Protein AF-A0A022RJ49-F1 (afdb_monomer)

Sequence (69 aa):
MTWLKCPLTEATYLQIKPEDWHSIVVNLYVYGYNYLSSKCAYDVAPGGLLATVYHLTRIEYGVDQPAKR

Foldseek 3Di:
DEWEQDPPDPDRIDDDDPVCVVVVVVVCVVVQLVDFPDKDWDDPDVVHDIYIYTYTDHDDPPPPDDPDD

Solvent-accessible surface area (backbone atoms only — not comparable to full-atom values): 4266 Å² total; per-residue (Å²): 90,36,36,35,39,39,89,88,46,99,55,64,61,45,81,46,57,80,88,51,43,66,64,49,54,54,50,39,39,75,75,40,41,74,35,81,74,45,76,50,74,45,70,75,42,95,96,54,59,58,31,37,40,39,35,56,39,67,76,60,95,85,63,86,70,78,83,81,128

Radius of gyration: 13.51 Å; Cα contacts (8 Å, |Δi|>4): 97; chains: 1; bounding box: 34×21×35 Å

Nearest PDB structures (foldseek):
  5wtn-assembly1_C  TM=4.299E-01  e=2.946E+00  Geobacillus stearothermophilus 10
  7xw6-assembly1_A  TM=3.955E-01  e=8.914E+00  Homo sapiens
  3mc8-assembly1_A  TM=2.930E-01  e=7.243E+00  Nostoc sp. PCC 7120 = FACHB-418
  8iw9-assembly1_A  TM=2.511E-01  e=6.759E+00  Homo sapiens

Secondary structure (DSSP, 8-state):
-EEEE-TTSSSS-EEE-GGGHHHHHHHHHHTT--EEEEEEEEESSTTS-EEEEEEEE---TT---S---

InterPro domains:
  IPR037232 NADH:ubiquinone oxidoreductase, 30kDa subunit superfamily [SSF143243] (10-63)

pLDDT: mean 76.14, std 12.43, range [43.5, 89.25]

Organism: Erythranthe guttata (NCBI:txid4155)

Structure (mmCIF, N/CA/C/O backbone):
data_AF-A0A022RJ49-F1
#
_entry.id   AF-A0A022RJ49-F1
#
loop_
_atom_site.group_PDB
_atom_site.id
_atom_site.type_symbol
_atom_site.label_atom_id
_atom_site.label_alt_id
_atom_site.label_comp_id
_atom_site.label_asym_id
_atom_site.label_entity_id
_atom_site.label_seq_id
_atom_site.pdbx_PDB_ins_code
_atom_site.Cartn_x
_atom_site.Cartn_y
_atom_site.Cartn_z
_atom_site.occupancy
_atom_site.B_iso_or_equiv
_atom_site.auth_seq_id
_atom_site.auth_comp_id
_atom_site.auth_asym_id
_atom_site.auth_atom_id
_atom_site.pdbx_PDB_model_num
ATOM 1 N N . MET A 1 1 ? 6.996 -0.407 -9.015 1.00 68.56 1 MET A N 1
ATOM 2 C CA . MET A 1 1 ? 6.762 -1.485 -8.021 1.00 68.56 1 MET A CA 1
ATOM 3 C C . MET A 1 1 ? 6.060 -0.864 -6.823 1.00 68.56 1 MET A C 1
ATOM 5 O O . MET A 1 1 ? 6.526 0.177 -6.377 1.00 68.56 1 MET A O 1
ATOM 9 N N . THR A 1 2 ? 4.968 -1.428 -6.311 1.00 78.44 2 THR A N 1
ATOM 10 C CA . THR A 1 2 ? 4.295 -0.865 -5.127 1.00 78.44 2 THR A CA 1
ATOM 11 C C . THR A 1 2 ? 4.322 -1.870 -3.992 1.00 78.44 2 THR A C 1
ATOM 13 O O . THR A 1 2 ? 4.010 -3.038 -4.197 1.00 78.44 2 THR A O 1
ATOM 16 N N . TRP A 1 3 ? 4.690 -1.415 -2.802 1.00 78.19 3 TRP A N 1
ATOM 17 C CA . TRP A 1 3 ? 4.673 -2.213 -1.588 1.00 78.19 3 TRP A CA 1
ATOM 18 C C . TRP A 1 3 ? 3.733 -1.572 -0.578 1.00 78.19 3 TRP A C 1
ATOM 20 O O . TRP A 1 3 ? 3.671 -0.351 -0.434 1.00 78.19 3 TRP A O 1
ATOM 30 N N . LEU A 1 4 ? 3.004 -2.400 0.146 1.00 78.31 4 LEU A N 1
ATOM 31 C CA . LEU A 1 4 ? 2.141 -1.981 1.228 1.00 78.31 4 LEU A CA 1
ATOM 32 C C . LEU A 1 4 ? 2.647 -2.608 2.515 1.00 78.31 4 LEU A C 1
ATOM 34 O O . LEU A 1 4 ? 2.693 -3.828 2.637 1.00 78.31 4 LEU A O 1
ATOM 38 N N . LYS A 1 5 ? 2.990 -1.780 3.496 1.00 71.25 5 LYS A N 1
ATOM 39 C CA . LYS A 1 5 ? 3.268 -2.261 4.844 1.00 71.25 5 LYS A CA 1
ATOM 40 C C . LYS A 1 5 ? 1.931 -2.487 5.549 1.00 71.25 5 LYS A C 1
ATOM 42 O O . LYS A 1 5 ? 1.268 -1.517 5.918 1.00 71.25 5 LYS A O 1
ATOM 47 N N . CYS A 1 6 ? 1.518 -3.747 5.666 1.00 64.25 6 CYS A N 1
ATOM 48 C CA . CYS A 1 6 ? 0.231 -4.139 6.233 1.00 64.25 6 CYS A CA 1
ATOM 49 C C . CYS A 1 6 ? 0.450 -4.959 7.517 1.00 64.25 6 CYS A C 1
ATOM 51 O O . CYS A 1 6 ? 1.131 -5.978 7.456 1.00 64.25 6 CYS A O 1
ATOM 53 N N . PRO A 1 7 ? -0.131 -4.569 8.665 1.00 59.72 7 PRO A N 1
ATOM 54 C CA . PRO A 1 7 ? -0.053 -5.357 9.897 1.00 59.72 7 PRO A CA 1
ATOM 55 C C . PRO A 1 7 ? -0.910 -6.637 9.901 1.00 59.72 7 PRO A C 1
ATOM 57 O O . PRO A 1 7 ? -0.906 -7.351 10.897 1.00 59.72 7 PRO A O 1
ATOM 60 N N . LEU A 1 8 ? -1.682 -6.920 8.842 1.00 55.31 8 LEU A N 1
ATOM 61 C CA . LEU A 1 8 ? -2.619 -8.057 8.801 1.00 55.31 8 LEU A CA 1
ATOM 62 C C . LEU A 1 8 ? -1.967 -9.422 8.545 1.00 55.31 8 LEU A C 1
ATOM 64 O O . LEU A 1 8 ? -2.631 -10.442 8.703 1.00 55.31 8 LEU A O 1
ATOM 68 N N . THR A 1 9 ? -0.707 -9.459 8.119 1.00 53.06 9 THR A N 1
ATOM 69 C CA . THR A 1 9 ? 0.009 -10.690 7.758 1.00 53.06 9 THR A CA 1
ATOM 70 C C . THR A 1 9 ? 1.323 -10.786 8.526 1.00 53.06 9 THR A C 1
ATOM 72 O O . THR A 1 9 ? 1.944 -9.764 8.797 1.00 53.06 9 THR A O 1
ATOM 75 N N . GLU A 1 10 ? 1.798 -12.004 8.823 1.00 51.44 10 GLU A N 1
ATOM 76 C CA . GLU A 1 10 ? 3.140 -12.227 9.409 1.00 51.44 10 GLU A CA 1
ATOM 77 C C . GLU A 1 10 ? 4.267 -11.633 8.535 1.00 51.44 10 GLU A C 1
ATOM 79 O O . GLU A 1 10 ? 5.349 -11.312 9.023 1.00 51.44 10 GLU A O 1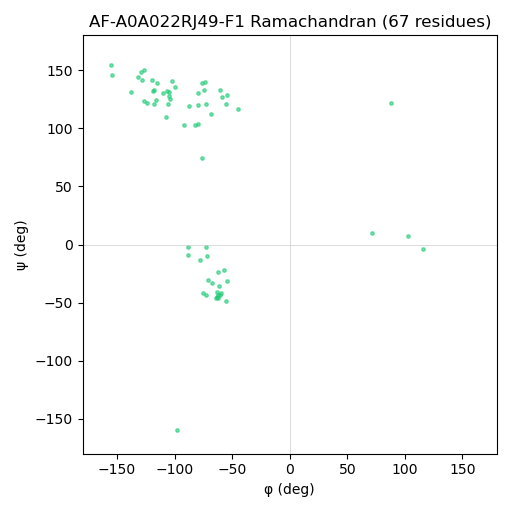
ATOM 84 N N . ALA A 1 11 ? 3.997 -11.426 7.240 1.00 52.62 11 ALA A N 1
ATOM 85 C CA . ALA A 1 11 ? 4.827 -10.631 6.348 1.00 52.62 11 ALA A CA 1
ATOM 86 C C . ALA A 1 11 ? 4.572 -9.127 6.543 1.00 52.62 11 ALA A C 1
ATOM 88 O O . ALA A 1 11 ? 3.480 -8.626 6.276 1.00 52.62 11 ALA A O 1
ATOM 89 N N . THR A 1 12 ? 5.620 -8.391 6.919 1.00 69.06 12 THR A N 1
ATOM 90 C CA . THR A 1 12 ? 5.584 -6.938 7.149 1.00 69.06 12 THR A CA 1
ATOM 91 C C . THR A 1 12 ? 5.233 -6.127 5.889 1.00 69.06 12 THR A C 1
ATOM 93 O O . THR A 1 12 ? 4.747 -5.007 6.015 1.00 69.06 12 THR A O 1
ATOM 96 N N . TYR A 1 13 ? 5.459 -6.653 4.675 1.00 74.31 13 TYR A N 1
ATOM 97 C CA . TYR A 1 13 ? 5.247 -5.941 3.405 1.00 74.31 13 TYR A CA 1
ATOM 98 C C . TYR A 1 13 ? 4.577 -6.826 2.342 1.00 74.31 13 TYR A C 1
ATOM 100 O O . TYR A 1 13 ? 5.043 -7.928 2.063 1.00 74.31 13 TYR A O 1
ATOM 108 N N . LEU A 1 14 ? 3.527 -6.305 1.702 1.00 81.69 14 LEU A N 1
ATOM 109 C CA . LEU A 1 14 ? 2.807 -6.911 0.583 1.00 81.69 14 LEU A CA 1
ATOM 110 C C . LEU A 1 14 ? 3.189 -6.213 -0.725 1.00 81.69 14 LEU A C 1
ATOM 112 O O . LEU A 1 14 ? 3.037 -4.998 -0.846 1.00 81.69 14 LEU A O 1
ATOM 116 N N . GLN A 1 15 ? 3.651 -6.967 -1.720 1.00 85.25 15 GLN A N 1
ATOM 117 C CA . GLN A 1 15 ? 3.861 -6.429 -3.061 1.00 85.25 15 GLN A CA 1
ATOM 118 C C . GLN A 1 15 ? 2.538 -6.365 -3.819 1.00 85.25 15 GLN A C 1
ATOM 120 O O . GLN A 1 15 ? 1.817 -7.356 -3.908 1.00 85.25 15 GLN A O 1
ATOM 125 N N . ILE A 1 16 ? 2.254 -5.215 -4.416 1.00 84.56 16 ILE A N 1
ATOM 126 C CA . ILE A 1 16 ? 1.036 -4.967 -5.174 1.00 84.56 16 ILE A CA 1
ATOM 127 C C . ILE A 1 16 ? 1.403 -4.641 -6.617 1.00 84.56 16 ILE A C 1
ATOM 129 O O . ILE A 1 16 ? 2.276 -3.805 -6.889 1.00 84.56 16 ILE A O 1
ATOM 133 N N . LYS A 1 17 ? 0.714 -5.301 -7.547 1.00 86.38 17 LYS A N 1
ATOM 134 C CA . LYS A 1 17 ? 0.763 -4.937 -8.956 1.00 86.38 17 LYS A CA 1
ATOM 135 C C . LYS A 1 17 ? -0.033 -3.641 -9.184 1.00 86.38 17 LYS A C 1
ATOM 137 O O . LYS A 1 17 ? -1.083 -3.477 -8.561 1.00 86.38 17 LYS A O 1
ATOM 142 N N . PRO A 1 18 ? 0.438 -2.702 -10.024 1.00 81.06 18 PRO A N 1
ATOM 143 C CA . PRO A 1 18 ? -0.237 -1.417 -10.230 1.00 81.06 18 PRO A CA 1
ATOM 144 C C . PRO A 1 18 ? -1.709 -1.545 -10.640 1.00 81.06 18 PRO A C 1
ATOM 146 O O . PRO A 1 18 ? -2.523 -0.704 -10.264 1.00 81.06 18 PRO A O 1
ATOM 149 N N . GLU A 1 19 ? -2.051 -2.606 -11.368 1.00 87.56 19 GLU A N 1
ATOM 150 C CA . GLU A 1 19 ? -3.400 -2.879 -11.864 1.00 87.56 19 GLU A CA 1
ATOM 151 C C . GLU A 1 19 ? -4.375 -3.202 -10.717 1.00 87.56 19 GLU A C 1
ATOM 153 O O . GLU A 1 19 ? -5.536 -2.800 -10.756 1.00 87.56 19 GLU A O 1
ATOM 158 N N . ASP A 1 20 ? -3.881 -3.839 -9.651 1.00 88.00 20 ASP A N 1
ATOM 159 C CA . ASP A 1 20 ? -4.673 -4.269 -8.491 1.00 88.00 20 ASP A CA 1
ATOM 160 C C . ASP A 1 20 ? -4.785 -3.186 -7.402 1.00 88.00 20 ASP A C 1
ATOM 162 O O . ASP A 1 20 ? -5.460 -3.374 -6.385 1.00 88.00 20 ASP A O 1
ATOM 166 N N . TRP A 1 21 ? -4.131 -2.035 -7.599 1.00 83.62 21 TRP A N 1
ATOM 167 C CA . TRP A 1 21 ? -4.015 -0.981 -6.589 1.00 83.62 21 TRP A CA 1
ATOM 168 C C . TRP A 1 21 ? -5.374 -0.512 -6.063 1.00 83.62 21 TRP A C 1
ATOM 170 O O . TRP A 1 21 ? -5.582 -0.447 -4.852 1.00 83.62 21 TRP A O 1
ATOM 180 N N . HIS A 1 22 ? -6.316 -0.222 -6.962 1.00 86.81 22 HIS A N 1
ATOM 181 C CA . HIS A 1 22 ? -7.629 0.298 -6.581 1.00 86.81 22 HIS A CA 1
ATOM 182 C C . HIS A 1 22 ? -8.426 -0.717 -5.758 1.00 86.81 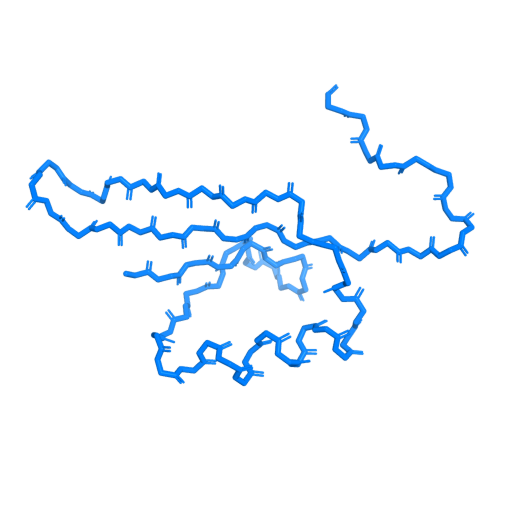22 HIS A C 1
ATOM 184 O O . HIS A 1 22 ? -8.955 -0.368 -4.703 1.00 86.81 22 HIS A O 1
ATOM 190 N N . SER A 1 23 ? -8.456 -1.978 -6.194 1.00 89.25 23 SER A N 1
ATOM 191 C CA . SER A 1 23 ? -9.147 -3.061 -5.488 1.00 89.25 23 SER A CA 1
ATOM 192 C C . SER A 1 23 ? -8.600 -3.254 -4.075 1.00 89.25 23 SER A C 1
ATOM 194 O O . SER A 1 23 ? -9.367 -3.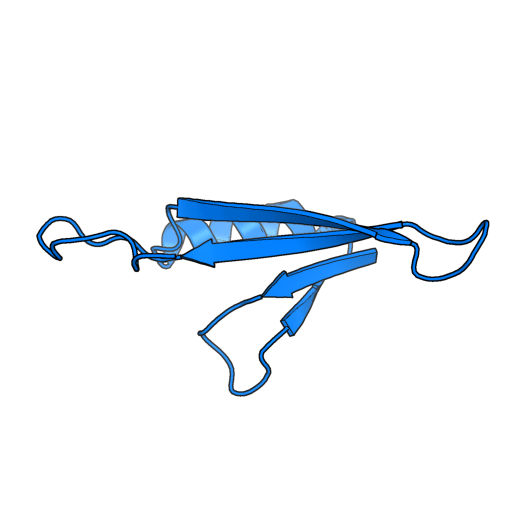414 -3.125 1.00 89.25 23 SER A O 1
ATOM 196 N N . ILE A 1 24 ? -7.277 -3.185 -3.916 1.00 85.69 24 ILE A N 1
ATOM 197 C CA . ILE A 1 24 ? -6.625 -3.383 -2.621 1.00 85.69 24 ILE A CA 1
ATOM 198 C C . ILE A 1 24 ? -6.854 -2.189 -1.692 1.00 85.69 24 ILE A C 1
ATOM 200 O O . ILE A 1 24 ? -7.194 -2.390 -0.527 1.00 85.69 24 ILE A O 1
ATOM 204 N N . VAL A 1 25 ? -6.740 -0.954 -2.189 1.00 84.12 25 VAL A N 1
ATOM 205 C CA . VAL A 1 25 ? -6.995 0.254 -1.385 1.00 84.12 25 VAL A CA 1
ATOM 206 C C . VAL A 1 25 ? -8.429 0.283 -0.862 1.00 84.12 25 VAL A C 1
ATOM 208 O O . VAL A 1 25 ? -8.639 0.566 0.317 1.00 84.12 25 VAL A O 1
ATOM 211 N N . VAL A 1 26 ? -9.411 -0.058 -1.703 1.00 88.06 26 VAL A N 1
ATOM 212 C CA . VAL A 1 26 ? -10.819 -0.128 -1.285 1.00 88.06 26 VAL A CA 1
ATOM 213 C C . VAL A 1 26 ? -11.017 -1.200 -0.212 1.00 88.06 26 VAL A C 1
ATOM 215 O O . VAL A 1 26 ? -11.659 -0.933 0.801 1.00 88.06 26 VAL A O 1
ATOM 218 N N . ASN A 1 27 ? -10.431 -2.387 -0.387 1.00 88.00 27 ASN A N 1
ATOM 219 C CA . ASN A 1 27 ? -10.553 -3.472 0.588 1.00 88.00 27 ASN A CA 1
ATOM 220 C C . ASN A 1 27 ? -9.950 -3.088 1.953 1.00 88.00 27 ASN A C 1
ATOM 222 O O . ASN A 1 27 ? -10.583 -3.269 2.990 1.00 88.00 27 ASN A O 1
ATOM 226 N N . LEU A 1 28 ? -8.772 -2.459 1.951 1.00 84.25 28 LEU A N 1
ATOM 227 C CA . LEU A 1 28 ? -8.105 -1.983 3.167 1.00 84.25 28 LEU A CA 1
ATOM 228 C C . LEU A 1 28 ? -8.918 -0.910 3.888 1.00 84.25 28 LEU A C 1
ATOM 230 O O . LEU A 1 28 ? -9.034 -0.954 5.114 1.00 84.25 28 LEU A O 1
ATOM 234 N N . 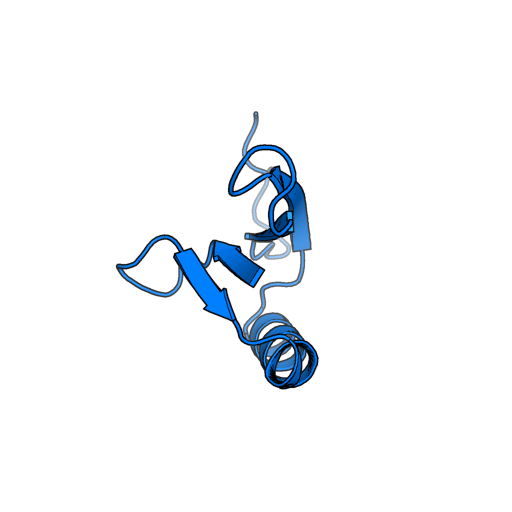TYR A 1 29 ? -9.513 0.017 3.137 1.00 84.00 29 TYR A N 1
ATOM 235 C CA . TYR A 1 29 ? -10.387 1.038 3.701 1.00 84.00 29 TYR A CA 1
ATOM 236 C C . TYR A 1 29 ? -11.619 0.417 4.372 1.00 84.00 29 TYR A C 1
ATOM 238 O O . TYR A 1 29 ? -11.920 0.746 5.518 1.00 84.00 29 TYR A O 1
ATOM 246 N N . VAL A 1 30 ? -12.277 -0.542 3.707 1.00 86.50 30 VAL A N 1
ATOM 247 C CA . VAL A 1 30 ? -13.413 -1.297 4.272 1.00 86.50 30 VAL A CA 1
ATOM 248 C C . VAL A 1 30 ? -13.001 -2.081 5.523 1.00 86.50 30 VAL A C 1
ATOM 250 O O . VAL A 1 30 ? -13.767 -2.156 6.479 1.00 86.50 30 VAL A O 1
ATOM 253 N N . TYR A 1 31 ? -11.777 -2.612 5.562 1.00 83.50 31 TYR A N 1
ATOM 254 C CA . TYR A 1 31 ? -11.237 -3.320 6.728 1.00 83.50 31 TYR A CA 1
ATOM 255 C C . TYR A 1 31 ? -10.903 -2.395 7.920 1.00 83.50 31 TYR A C 1
ATOM 257 O O . TYR A 1 31 ? -10.618 -2.859 9.028 1.00 83.5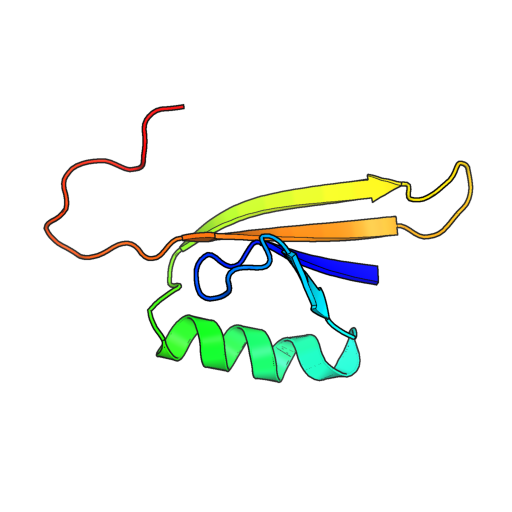0 31 TYR A O 1
ATOM 265 N N . GLY A 1 32 ? -10.933 -1.075 7.717 1.00 83.56 32 GLY A N 1
ATOM 266 C CA . GLY A 1 32 ? -10.683 -0.073 8.753 1.00 83.56 32 GLY A CA 1
ATOM 267 C C . GLY A 1 32 ? -9.296 0.569 8.704 1.00 83.56 32 GLY A C 1
ATOM 268 O O . GLY A 1 32 ? -8.968 1.350 9.594 1.00 83.56 32 GLY A O 1
ATOM 269 N N . TYR A 1 33 ? -8.480 0.306 7.677 1.00 82.62 33 TYR A N 1
ATOM 270 C CA . TYR A 1 33 ? -7.260 1.082 7.413 1.00 82.62 33 TYR A CA 1
ATOM 271 C C . TYR A 1 33 ? -7.623 2.430 6.792 1.00 82.62 33 TYR A C 1
ATOM 273 O O . TYR A 1 33 ? -7.478 2.670 5.595 1.00 82.62 33 TYR A O 1
ATOM 281 N N . ASN A 1 34 ? -8.141 3.306 7.640 1.00 83.19 34 ASN A N 1
ATOM 282 C CA . ASN A 1 34 ? -8.674 4.613 7.288 1.00 83.19 34 ASN A CA 1
ATOM 283 C C . ASN A 1 34 ? -7.617 5.728 7.282 1.00 83.19 34 ASN A C 1
ATOM 285 O O . ASN A 1 34 ? -7.915 6.830 6.824 1.00 83.19 34 ASN A O 1
ATOM 289 N N . TYR A 1 35 ? -6.397 5.464 7.763 1.00 81.31 35 TYR A N 1
ATOM 290 C CA . TYR A 1 35 ? -5.351 6.473 7.875 1.00 81.31 35 TYR A CA 1
ATOM 291 C C . TYR A 1 35 ? -4.072 6.082 7.132 1.00 81.31 35 TYR A C 1
ATOM 293 O O . TYR A 1 35 ? -3.424 5.074 7.430 1.00 81.31 35 TYR A O 1
ATOM 301 N N . LEU A 1 36 ? -3.666 6.927 6.183 1.00 82.44 36 LEU A N 1
ATOM 302 C CA . LEU A 1 36 ? -2.358 6.842 5.543 1.00 82.44 36 LEU A CA 1
ATOM 303 C C . LEU A 1 36 ? -1.323 7.532 6.433 1.00 82.44 36 LEU A C 1
ATOM 305 O O . LEU A 1 36 ? -1.235 8.755 6.468 1.00 82.44 36 LEU A O 1
ATOM 309 N N . SER A 1 37 ? -0.530 6.736 7.143 1.00 81.31 37 SER A N 1
ATOM 310 C CA . SER A 1 37 ? 0.481 7.239 8.072 1.00 81.31 37 SER A CA 1
ATOM 311 C C . SER A 1 37 ? 1.708 7.787 7.342 1.00 81.31 37 SER A C 1
ATOM 313 O O . SER A 1 37 ? 2.236 8.830 7.723 1.00 81.31 37 SER A O 1
ATOM 315 N N . SER A 1 38 ? 2.173 7.101 6.296 1.00 81.06 38 SER A N 1
ATOM 316 C CA . SER A 1 38 ? 3.326 7.543 5.512 1.00 81.06 38 SER A CA 1
ATOM 317 C C . SER A 1 38 ? 3.280 6.991 4.094 1.00 81.06 38 SER A C 1
ATOM 319 O O . SER A 1 38 ? 2.841 5.863 3.858 1.00 81.06 38 SER A O 1
ATOM 321 N N . LYS A 1 39 ? 3.771 7.792 3.152 1.00 85.50 39 LYS A N 1
ATOM 322 C CA . LYS A 1 39 ? 4.034 7.394 1.775 1.00 85.50 39 LYS A CA 1
ATOM 323 C C . LYS A 1 39 ? 5.479 7.748 1.466 1.00 85.50 39 LYS A C 1
ATOM 325 O O . LYS A 1 39 ? 5.860 8.910 1.578 1.00 85.50 39 LYS A O 1
ATOM 330 N N . CYS A 1 40 ? 6.265 6.765 1.053 1.00 84.62 40 CYS A N 1
ATOM 331 C CA . CYS A 1 40 ? 7.633 6.993 0.607 1.00 84.62 40 CYS A CA 1
ATOM 332 C C . CYS A 1 40 ? 7.875 6.333 -0.746 1.00 84.62 40 CYS A C 1
ATOM 334 O O . CYS A 1 40 ? 7.268 5.319 -1.081 1.0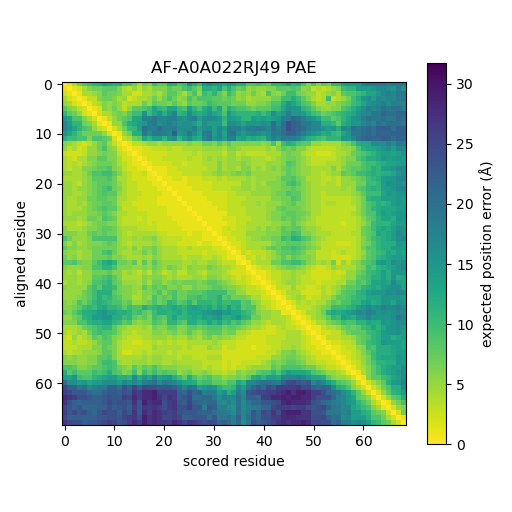0 84.62 40 CYS A O 1
ATOM 336 N N . ALA A 1 41 ? 8.752 6.935 -1.540 1.00 85.31 41 ALA A N 1
ATOM 337 C CA . ALA A 1 41 ? 9.284 6.328 -2.746 1.00 85.31 41 ALA A CA 1
ATOM 338 C C . ALA A 1 41 ? 10.785 6.122 -2.549 1.00 85.31 41 ALA A C 1
ATOM 340 O O . ALA A 1 41 ? 11.446 6.980 -1.966 1.00 85.31 41 ALA A O 1
ATOM 341 N N . TYR A 1 42 ? 11.302 4.984 -2.991 1.00 83.94 42 TYR A N 1
ATOM 342 C CA . TYR A 1 42 ? 12.723 4.678 -2.959 1.00 83.94 42 TYR A CA 1
ATOM 343 C C . TYR A 1 42 ? 13.170 4.147 -4.317 1.00 83.94 42 TYR A C 1
ATOM 345 O O . TYR A 1 42 ? 12.429 3.429 -4.998 1.00 83.94 42 TYR A O 1
ATOM 353 N N . ASP A 1 43 ? 14.386 4.509 -4.705 1.00 85.50 43 ASP A N 1
ATOM 354 C CA . ASP A 1 43 ? 15.032 3.951 -5.884 1.00 85.50 43 ASP A CA 1
ATOM 355 C C . ASP A 1 43 ? 15.443 2.511 -5.586 1.00 85.50 43 ASP A C 1
ATOM 357 O O . ASP A 1 43 ? 16.194 2.246 -4.647 1.00 85.50 43 ASP A O 1
ATOM 361 N N . VAL A 1 44 ? 14.939 1.560 -6.375 1.00 81.75 44 VAL A N 1
ATOM 362 C CA . VAL A 1 44 ? 15.322 0.145 -6.228 1.00 81.75 44 VAL A CA 1
ATOM 363 C C . VAL A 1 44 ? 16.764 -0.073 -6.697 1.00 81.75 44 VAL A C 1
ATOM 365 O O . VAL A 1 44 ? 17.461 -0.943 -6.182 1.00 81.75 44 VAL A O 1
ATOM 368 N N . ALA A 1 45 ? 17.215 0.728 -7.661 1.00 86.00 45 ALA A N 1
ATOM 369 C CA . ALA A 1 45 ? 18.587 0.768 -8.143 1.00 86.00 45 ALA A CA 1
ATOM 370 C C . ALA A 1 45 ? 18.886 2.153 -8.753 1.00 86.00 45 ALA A C 1
ATOM 372 O O . ALA A 1 45 ? 17.955 2.803 -9.238 1.00 86.00 45 ALA A O 1
ATOM 373 N N . PRO A 1 46 ? 20.155 2.600 -8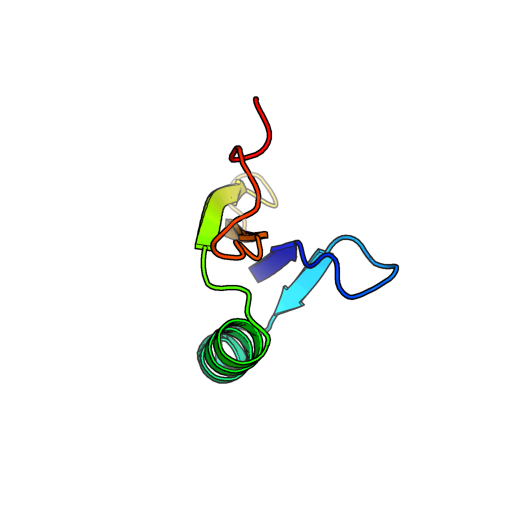.791 1.00 81.00 46 PRO A N 1
ATOM 374 C CA . PRO A 1 46 ? 20.545 3.822 -9.496 1.00 81.00 46 PRO A CA 1
ATOM 375 C C . PRO A 1 46 ? 20.115 3.778 -10.972 1.00 81.00 46 PRO A C 1
ATOM 377 O O . PRO A 1 46 ? 20.501 2.865 -11.700 1.00 81.00 46 PRO A O 1
ATOM 380 N N . GLY A 1 47 ? 19.293 4.740 -11.408 1.00 84.25 47 GLY A N 1
ATOM 381 C CA . GLY A 1 47 ? 18.729 4.780 -12.769 1.00 84.25 47 GLY A CA 1
ATOM 382 C C . GLY A 1 47 ? 17.654 3.719 -13.057 1.00 84.25 47 GLY A C 1
ATOM 383 O O . GLY A 1 47 ? 17.278 3.527 -14.211 1.00 84.25 47 GLY A O 1
ATOM 384 N N . GLY A 1 48 ? 17.190 3.009 -12.025 1.00 79.62 48 GLY A N 1
ATOM 385 C CA . GLY A 1 48 ? 16.229 1.917 -12.121 1.00 79.62 48 GLY A CA 1
ATOM 386 C C . GLY A 1 48 ? 14.788 2.326 -11.814 1.00 79.62 48 GLY A C 1
ATOM 387 O O . GLY A 1 48 ? 14.395 3.487 -11.886 1.00 79.62 48 GLY A O 1
ATOM 388 N N . LEU A 1 49 ? 13.970 1.328 -11.478 1.00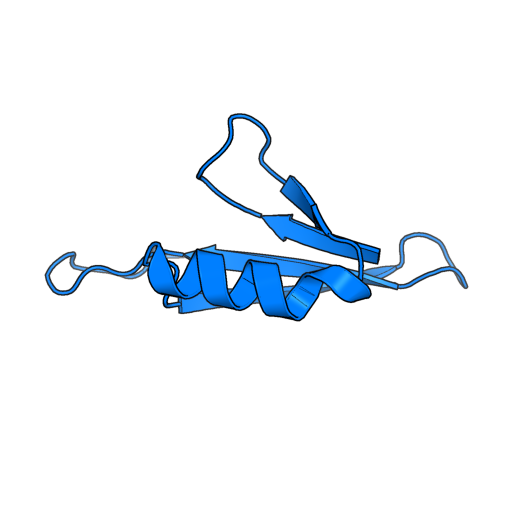 80.00 49 LEU A N 1
ATOM 389 C CA . LEU A 1 49 ? 12.558 1.529 -11.170 1.00 80.00 49 LEU A CA 1
ATOM 390 C C . LEU A 1 49 ? 12.370 2.128 -9.773 1.00 80.00 49 LEU A C 1
ATOM 392 O O . LEU A 1 49 ? 12.966 1.671 -8.797 1.00 80.00 49 LEU A O 1
ATOM 396 N N . LEU A 1 50 ? 11.444 3.079 -9.675 1.00 82.94 50 LEU A N 1
ATOM 397 C CA . LEU A 1 50 ? 10.953 3.582 -8.400 1.00 82.94 50 LEU A CA 1
ATOM 398 C C . LEU A 1 50 ? 10.008 2.562 -7.756 1.00 82.94 50 LEU A C 1
ATOM 400 O O . LEU A 1 50 ? 9.073 2.035 -8.383 1.00 82.94 50 LEU A O 1
ATOM 404 N N . ALA A 1 51 ? 10.236 2.307 -6.473 1.00 84.44 51 ALA A N 1
ATOM 405 C CA . ALA A 1 51 ? 9.313 1.580 -5.629 1.00 84.44 51 ALA A CA 1
ATOM 406 C C . ALA A 1 51 ? 8.593 2.545 -4.690 1.00 84.44 51 ALA A C 1
ATOM 408 O O . ALA A 1 51 ? 9.220 3.375 -4.043 1.00 84.44 51 ALA A O 1
ATOM 409 N N . THR A 1 52 ? 7.267 2.454 -4.614 1.00 85.81 52 THR A N 1
ATOM 410 C CA . THR A 1 52 ? 6.472 3.245 -3.663 1.00 85.81 52 THR A CA 1
ATOM 411 C C . THR A 1 52 ? 6.011 2.354 -2.522 1.00 85.81 52 THR A C 1
ATOM 413 O O . THR A 1 52 ? 5.417 1.309 -2.774 1.00 85.81 52 THR A O 1
ATOM 416 N N . VAL A 1 53 ? 6.262 2.765 -1.281 1.00 85.06 53 VAL A N 1
ATOM 417 C CA . VAL A 1 53 ? 5.758 2.112 -0.073 1.00 85.06 53 VAL A CA 1
ATOM 418 C C . VAL A 1 53 ? 4.657 2.957 0.541 1.00 85.06 53 VAL A C 1
ATOM 420 O O . VAL A 1 53 ? 4.817 4.161 0.754 1.00 85.06 53 VAL A O 1
ATOM 423 N N . TYR A 1 54 ? 3.556 2.298 0.874 1.00 84.75 54 TYR A N 1
ATOM 424 C CA . TYR A 1 54 ? 2.464 2.883 1.637 1.00 84.75 54 TYR A CA 1
ATOM 425 C C . TYR A 1 54 ? 2.416 2.251 3.027 1.00 84.75 54 TYR A C 1
ATOM 427 O O . TYR A 1 54 ? 2.441 1.027 3.163 1.00 84.75 54 TYR A O 1
ATOM 435 N N . HIS A 1 55 ? 2.352 3.090 4.058 1.00 82.25 55 HIS A N 1
ATOM 436 C CA . HIS A 1 55 ? 2.147 2.684 5.442 1.00 82.25 55 HIS A CA 1
ATOM 437 C C . HIS A 1 55 ? 0.738 3.076 5.868 1.00 82.25 55 HIS A C 1
ATOM 439 O O . HIS A 1 55 ? 0.436 4.263 6.019 1.00 82.25 55 HIS A O 1
ATOM 445 N N . LEU A 1 56 ? -0.121 2.075 6.045 1.00 79.81 56 LEU A N 1
ATOM 446 C CA . LEU A 1 56 ? -1.489 2.273 6.501 1.00 79.81 56 LEU A CA 1
ATOM 447 C C . LEU A 1 56 ? -1.616 1.907 7.975 1.00 79.81 56 LEU A C 1
ATOM 449 O O . LEU A 1 56 ? -1.058 0.916 8.444 1.00 79.81 56 LEU A O 1
ATOM 453 N N . THR A 1 57 ? -2.401 2.697 8.692 1.00 78.75 57 THR A N 1
ATOM 454 C CA . THR A 1 57 ? -2.739 2.473 10.093 1.00 78.75 57 THR A CA 1
ATOM 455 C C . THR A 1 57 ? -4.253 2.521 10.241 1.00 78.75 57 THR A C 1
ATOM 457 O O . THR A 1 57 ? -4.936 3.303 9.580 1.00 78.75 57 THR A O 1
ATOM 460 N N . ARG A 1 58 ? -4.780 1.651 11.097 1.00 78.75 58 ARG A N 1
ATOM 461 C CA . ARG A 1 58 ? -6.173 1.692 11.532 1.00 78.75 58 ARG A CA 1
ATOM 462 C C . ARG A 1 58 ? -6.261 2.617 12.738 1.00 78.75 58 ARG A C 1
ATOM 464 O O . ARG A 1 58 ? -5.602 2.361 13.741 1.00 78.75 58 ARG A O 1
ATOM 471 N N . ILE A 1 59 ? -7.034 3.692 12.620 1.00 74.19 59 ILE A N 1
ATOM 472 C CA . ILE A 1 59 ? -7.347 4.584 13.738 1.00 74.19 59 ILE A CA 1
ATOM 473 C C . ILE A 1 59 ? -8.790 4.317 14.158 1.00 74.19 59 ILE A C 1
ATOM 475 O O . ILE A 1 59 ? -9.714 4.476 13.357 1.00 74.19 59 ILE A O 1
ATOM 479 N N . GLU A 1 60 ? -8.978 3.921 15.414 1.00 72.81 60 GLU A N 1
ATOM 480 C CA . GLU A 1 60 ? -10.293 3.743 16.029 1.00 72.81 60 GLU A CA 1
ATOM 481 C C . GLU A 1 60 ? -10.634 4.960 16.890 1.00 72.81 60 GLU A C 1
ATOM 483 O O . GLU A 1 60 ? -9.796 5.470 17.636 1.00 72.81 60 GLU A O 1
ATOM 488 N N . TYR A 1 61 ? -11.870 5.446 16.774 1.00 54.88 61 TYR A N 1
ATOM 489 C CA . TYR A 1 61 ? -12.337 6.593 17.547 1.00 54.88 61 TYR A CA 1
ATOM 490 C C . TYR A 1 61 ? -12.441 6.187 19.026 1.00 54.88 61 TYR A C 1
ATOM 492 O O . TYR A 1 61 ? -13.266 5.344 19.371 1.00 54.88 61 TYR A O 1
ATOM 500 N N . GLY A 1 62 ? -11.586 6.755 19.882 1.00 59.22 62 GLY A N 1
ATOM 501 C CA . GLY A 1 62 ? -11.508 6.428 21.315 1.00 59.22 62 GLY A CA 1
ATOM 502 C C . GLY A 1 62 ? -10.191 5.788 21.773 1.00 59.22 62 GLY A C 1
ATOM 503 O O . GLY A 1 62 ? -10.007 5.599 22.971 1.00 59.22 62 GLY A O 1
ATOM 504 N N . VAL A 1 63 ? -9.259 5.497 20.859 1.00 54.88 63 VAL A N 1
ATOM 505 C CA . VAL A 1 63 ? -7.871 5.169 21.217 1.00 54.88 63 VAL A CA 1
ATOM 506 C C . VAL A 1 63 ? -7.065 6.461 21.194 1.00 54.88 63 VAL A C 1
ATOM 508 O O . VAL A 1 63 ? -6.750 7.002 20.134 1.00 54.88 63 VAL A O 1
ATOM 511 N N . ASP A 1 64 ? -6.783 6.989 22.381 1.00 57.34 64 ASP A N 1
ATOM 512 C CA . ASP A 1 64 ? -5.881 8.118 22.556 1.00 57.34 64 ASP A CA 1
ATOM 513 C C . ASP A 1 64 ? -4.518 7.822 21.906 1.00 57.34 64 ASP A C 1
ATOM 515 O O . ASP A 1 64 ? -3.857 6.836 22.224 1.00 57.34 64 ASP A O 1
ATOM 519 N N . GLN A 1 65 ? -4.088 8.772 21.072 1.00 54.97 65 GLN A N 1
ATOM 520 C CA . GLN A 1 65 ? -2.764 8.952 20.465 1.00 54.97 65 GLN A CA 1
ATOM 521 C C . GLN A 1 65 ? -2.491 8.233 19.127 1.00 54.97 65 GLN A C 1
ATOM 523 O O . GLN A 1 65 ? -2.436 7.004 19.065 1.00 54.97 65 GLN A O 1
ATOM 528 N N . PRO A 1 66 ? -2.145 8.981 18.053 1.00 53.72 66 PRO A N 1
ATOM 529 C CA . PRO A 1 66 ? -1.277 8.416 17.028 1.00 53.72 66 PRO A CA 1
ATOM 530 C C . PRO A 1 66 ? 0.049 8.046 17.703 1.00 53.72 66 PRO A C 1
ATOM 532 O O . PRO A 1 66 ? 0.584 8.845 18.475 1.00 53.72 66 PRO A O 1
ATOM 535 N N . ALA A 1 67 ? 0.556 6.836 17.442 1.00 54.50 67 ALA A N 1
ATOM 536 C CA . ALA A 1 67 ? 1.822 6.361 17.994 1.00 54.50 67 ALA A CA 1
ATOM 537 C C . ALA A 1 67 ? 2.886 7.464 17.884 1.00 54.50 67 ALA A C 1
ATOM 539 O O . ALA A 1 67 ? 3.197 7.932 16.784 1.00 54.50 67 ALA A O 1
ATOM 540 N N . LYS A 1 68 ? 3.374 7.929 19.042 1.00 45.31 68 LYS A N 1
ATOM 541 C CA . LYS A 1 68 ? 4.391 8.976 19.111 1.00 45.31 68 LYS A CA 1
ATOM 542 C C . LYS A 1 68 ? 5.626 8.493 18.355 1.00 45.31 68 LYS A C 1
ATOM 544 O O . LYS A 1 68 ? 6.099 7.381 18.586 1.00 45.31 68 LYS A O 1
ATOM 549 N N . ARG A 1 69 ? 6.071 9.332 17.425 1.00 43.50 69 ARG A N 1
ATOM 550 C CA . ARG A 1 69 ? 7.329 9.187 16.698 1.00 43.50 69 ARG A CA 1
ATOM 551 C C . ARG A 1 69 ? 8.516 9.256 17.652 1.00 43.50 69 ARG A C 1
ATOM 553 O O . ARG A 1 69 ? 8.435 10.062 18.605 1.00 43.50 69 ARG A O 1
#

Mean predicted ali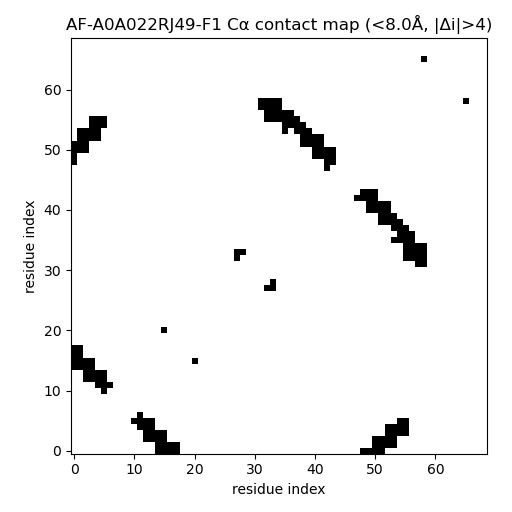gned error: 8.75 Å